Protein AF-A0AA42N8L0-F1 (afdb_monomer_lite)

pLDDT: mean 83.4, std 18.43, range [41.28, 97.81]

Sequence (84 aa):
MKKPTAADKANVLSFCFVALTAFSENALSPTQKRWARERAENCLWALGIPEYKTDGATYTARELEEIMTTLDLEATKLLTEGKR

Secondary structure (DSSP, 8-state):
-PPPPHHHHHHHHHHHHHHHHHHHHH-SSHHHHHHHHHHHHHHHHHHT--EEE-SS-EEE-----S------HHHHHHHHHTT-

Structure (mmCIF, N/CA/C/O backbone):
data_AF-A0AA42N8L0-F1
#
_entry.id   AF-A0AA42N8L0-F1
#
loop_
_atom_site.group_PDB
_atom_site.id
_atom_site.type_symbol
_atom_site.label_atom_id
_atom_site.label_alt_id
_atom_site.label_comp_id
_atom_site.label_asym_id
_atom_site.label_entity_id
_atom_site.label_seq_id
_atom_site.pdbx_PDB_ins_code
_atom_site.Cartn_x
_atom_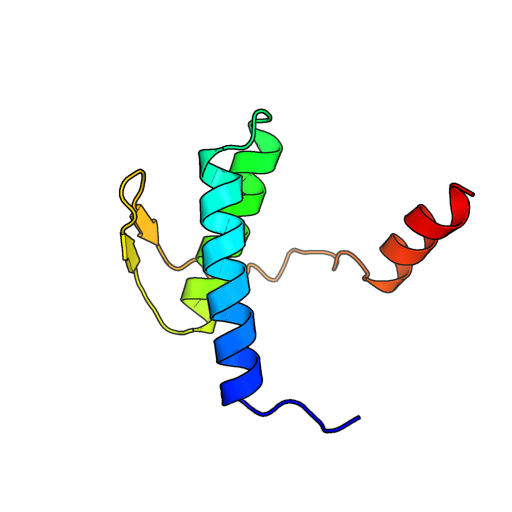site.Cartn_y
_atom_site.Cartn_z
_atom_site.occupancy
_atom_site.B_iso_or_equiv
_atom_site.auth_seq_id
_atom_site.auth_comp_id
_atom_site.auth_asym_id
_atom_site.auth_atom_id
_atom_site.pdbx_PDB_model_num
ATOM 1 N N . MET A 1 1 ? -28.254 0.232 -2.709 1.00 76.06 1 MET A N 1
ATOM 2 C CA . MET A 1 1 ? -26.964 -0.218 -2.129 1.00 76.06 1 MET A CA 1
ATOM 3 C C . MET A 1 1 ? -26.800 0.356 -0.730 1.00 76.06 1 MET A C 1
ATOM 5 O O . MET A 1 1 ? -27.190 1.498 -0.515 1.00 76.06 1 MET A O 1
ATOM 9 N N . LYS A 1 2 ? -26.237 -0.413 0.212 1.00 86.69 2 LYS A N 1
ATOM 10 C CA . LYS A 1 2 ? -25.861 0.093 1.544 1.00 86.69 2 LYS A CA 1
ATOM 11 C C . LYS A 1 2 ? -24.616 0.982 1.417 1.00 86.69 2 LYS A C 1
ATOM 13 O O . LYS A 1 2 ? -23.738 0.681 0.612 1.00 86.69 2 LYS A O 1
ATOM 18 N N . LYS A 1 3 ? -24.539 2.064 2.199 1.00 92.81 3 LYS A N 1
ATOM 19 C CA . LYS A 1 3 ? -23.320 2.884 2.285 1.00 92.81 3 LYS A CA 1
ATOM 20 C C . LYS A 1 3 ? -22.203 2.080 2.977 1.00 92.81 3 LYS A C 1
ATOM 22 O O . LYS A 1 3 ? -22.493 1.458 4.002 1.00 92.81 3 LYS A O 1
ATOM 27 N N . PRO A 1 4 ? -20.963 2.093 2.457 1.00 93.69 4 PRO A N 1
ATOM 28 C CA . PRO A 1 4 ? -19.854 1.375 3.073 1.00 93.69 4 PRO A CA 1
ATOM 29 C C . PRO A 1 4 ? -19.476 2.004 4.416 1.00 93.69 4 PRO A C 1
ATOM 31 O O . PRO A 1 4 ? -19.393 3.230 4.547 1.00 93.69 4 PRO A O 1
ATOM 34 N N . THR A 1 5 ? -19.239 1.153 5.408 1.00 96.50 5 THR A N 1
ATOM 35 C CA . THR A 1 5 ? -18.727 1.531 6.728 1.00 96.50 5 THR A CA 1
ATOM 36 C C . THR A 1 5 ? -17.224 1.826 6.677 1.00 96.50 5 THR A C 1
ATOM 38 O O . THR A 1 5 ? -16.556 1.565 5.675 1.00 96.50 5 THR A O 1
ATOM 41 N N . ALA A 1 6 ? -16.664 2.364 7.764 1.00 94.12 6 ALA A N 1
ATOM 42 C CA . ALA A 1 6 ? -15.214 2.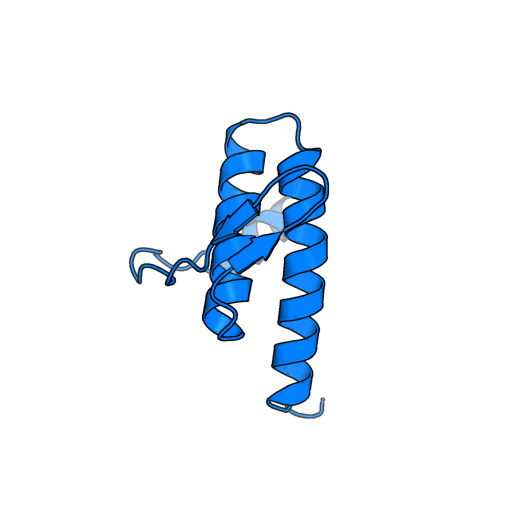532 7.886 1.00 94.12 6 ALA A CA 1
ATOM 43 C C . ALA A 1 6 ? -14.470 1.185 7.790 1.00 94.12 6 ALA A C 1
ATOM 45 O O . ALA A 1 6 ? -13.453 1.103 7.109 1.00 94.12 6 ALA A O 1
ATOM 46 N N . ALA A 1 7 ? -15.024 0.125 8.391 1.00 95.12 7 ALA A N 1
ATOM 47 C CA . ALA A 1 7 ? -14.475 -1.226 8.300 1.00 95.12 7 ALA A CA 1
ATOM 48 C C . ALA A 1 7 ? -14.519 -1.771 6.863 1.00 95.12 7 ALA A C 1
ATOM 50 O O . ALA A 1 7 ? -13.538 -2.340 6.396 1.00 95.12 7 ALA A O 1
ATOM 51 N N . ASP A 1 8 ? -15.612 -1.532 6.130 1.00 95.50 8 ASP A N 1
ATOM 52 C CA . ASP A 1 8 ? -15.705 -1.935 4.720 1.00 95.50 8 ASP A CA 1
ATOM 53 C C . ASP A 1 8 ? -14.624 -1.246 3.875 1.00 95.50 8 ASP A C 1
ATOM 55 O O . ASP A 1 8 ? -13.962 -1.888 3.064 1.00 95.50 8 ASP A O 1
ATOM 59 N N . LYS A 1 9 ? -14.400 0.057 4.094 1.00 95.44 9 LYS A N 1
ATOM 60 C CA . LYS A 1 9 ? -13.351 0.818 3.398 1.00 95.44 9 LYS A CA 1
ATOM 61 C C . LYS A 1 9 ? -11.952 0.315 3.744 1.00 95.44 9 LYS A C 1
ATOM 63 O O . LYS A 1 9 ? -11.142 0.146 2.840 1.00 95.44 9 LYS A O 1
ATOM 68 N N . ALA A 1 10 ? -11.684 0.054 5.023 1.00 95.88 10 ALA A N 1
ATOM 69 C CA . ALA A 1 10 ? -10.406 -0.494 5.466 1.00 95.88 10 ALA A CA 1
ATOM 70 C C . ALA A 1 10 ? -10.141 -1.865 4.827 1.00 95.88 10 ALA A C 1
ATOM 72 O O . ALA A 1 10 ? -9.066 -2.088 4.284 1.00 95.88 10 ALA A O 1
ATOM 73 N N . ASN A 1 11 ? -11.144 -2.746 4.788 1.00 96.44 11 ASN A N 1
ATOM 74 C CA . ASN A 1 11 ? -11.020 -4.045 4.127 1.00 96.44 11 ASN A CA 1
ATOM 75 C C . ASN A 1 11 ? -10.707 -3.897 2.636 1.00 96.44 11 ASN A C 1
ATOM 77 O O . ASN A 1 11 ? -9.801 -4.556 2.134 1.00 96.44 11 ASN A O 1
ATOM 81 N N . VAL A 1 12 ? -11.411 -3.006 1.931 1.00 96.75 12 VAL A N 1
ATOM 82 C CA . VAL A 1 12 ? -11.133 -2.728 0.514 1.00 96.75 12 VAL A CA 1
ATOM 83 C C . VAL A 1 12 ? -9.703 -2.221 0.321 1.00 96.75 12 VAL A C 1
ATOM 85 O O . VAL A 1 12 ? -9.009 -2.719 -0.559 1.00 96.75 12 VAL A O 1
ATOM 88 N N . LEU A 1 13 ? -9.233 -1.284 1.150 1.00 96.69 13 LEU A N 1
ATOM 89 C CA . LEU A 1 13 ? -7.860 -0.775 1.076 1.00 96.69 13 LEU A CA 1
ATOM 90 C C . LEU A 1 13 ? -6.821 -1.869 1.349 1.00 96.69 13 LEU A C 1
ATOM 92 O O . LEU A 1 13 ? -5.817 -1.927 0.644 1.00 96.69 13 LEU A O 1
ATOM 96 N N . SER A 1 14 ? -7.079 -2.771 2.298 1.00 96.31 14 SER A N 1
ATOM 97 C CA . SER A 1 14 ? -6.219 -3.930 2.558 1.00 96.31 14 SER A CA 1
ATOM 98 C C . SER A 1 14 ? -6.140 -4.867 1.350 1.00 96.31 14 SER A C 1
ATOM 100 O O . SER A 1 14 ? -5.052 -5.298 0.975 1.00 96.31 14 SER A O 1
ATOM 102 N N . PHE A 1 15 ? -7.267 -5.147 0.687 1.00 96.44 15 PHE A N 1
ATOM 103 C CA . PHE A 1 15 ? -7.268 -5.943 -0.545 1.00 96.44 15 PHE A CA 1
ATOM 104 C C . PHE A 1 15 ? -6.541 -5.232 -1.693 1.00 96.44 15 PHE A C 1
ATOM 106 O O . PHE A 1 15 ? -5.758 -5.863 -2.404 1.00 96.44 15 PHE A O 1
ATOM 113 N N . CYS A 1 16 ? -6.757 -3.924 -1.857 1.00 97.00 16 CYS A N 1
ATOM 114 C CA . CYS A 1 16 ? -6.046 -3.120 -2.848 1.00 97.00 16 CYS A CA 1
ATOM 115 C C . CYS A 1 16 ? -4.538 -3.140 -2.601 1.00 97.00 16 CYS A C 1
ATOM 117 O O . CYS A 1 16 ? -3.784 -3.331 -3.549 1.00 97.00 16 CYS A O 1
ATOM 119 N N . PHE A 1 17 ? -4.102 -2.999 -1.348 1.00 96.81 17 PHE A N 1
ATOM 120 C CA . PHE A 1 17 ? -2.696 -3.091 -0.977 1.00 96.81 17 PHE A CA 1
ATOM 121 C C . PHE A 1 17 ? -2.084 -4.412 -1.456 1.00 96.81 17 PHE A C 1
ATOM 123 O O . PHE A 1 17 ? -1.123 -4.380 -2.218 1.00 96.81 17 PHE A O 1
ATOM 130 N N . VAL A 1 18 ? -2.688 -5.553 -1.106 1.00 95.62 18 VAL A N 1
ATOM 131 C CA . VAL A 1 18 ? -2.196 -6.886 -1.506 1.00 95.62 18 VAL A CA 1
ATOM 132 C C . VAL A 1 18 ? -2.130 -7.045 -3.030 1.00 95.62 18 VAL A C 1
ATOM 134 O O . VAL A 1 18 ? -1.169 -7.597 -3.562 1.00 95.62 18 VAL A O 1
ATOM 137 N N . ALA A 1 19 ? -3.133 -6.556 -3.760 1.00 95.19 19 ALA A N 1
ATOM 138 C CA . ALA A 1 19 ? -3.118 -6.623 -5.219 1.00 95.19 19 ALA A CA 1
ATOM 139 C C . ALA A 1 19 ? -2.013 -5.736 -5.823 1.00 95.19 19 ALA A C 1
ATOM 141 O O . ALA A 1 19 ? -1.322 -6.138 -6.759 1.00 95.19 19 ALA A O 1
ATOM 142 N N . LEU A 1 20 ? -1.832 -4.527 -5.290 1.00 95.88 20 LEU A N 1
ATOM 143 C CA . LEU A 1 20 ? -0.865 -3.550 -5.786 1.00 95.88 20 LEU A CA 1
ATOM 144 C C . LEU A 1 20 ? 0.583 -3.947 -5.480 1.00 95.88 20 LEU A C 1
ATOM 146 O O . LEU A 1 20 ? 1.445 -3.721 -6.329 1.00 95.88 20 LEU A O 1
ATOM 150 N N . THR A 1 21 ? 0.862 -4.581 -4.337 1.00 95.38 21 THR A N 1
ATOM 151 C CA . THR A 1 21 ? 2.191 -5.152 -4.061 1.00 95.38 21 THR A CA 1
ATOM 152 C C . THR A 1 21 ? 2.515 -6.269 -5.052 1.00 95.38 21 THR A C 1
ATOM 154 O O . THR A 1 21 ? 3.565 -6.231 -5.695 1.00 95.38 21 THR A O 1
ATOM 157 N N . ALA A 1 22 ? 1.567 -7.181 -5.297 1.00 93.00 22 ALA A N 1
ATOM 158 C CA . ALA A 1 22 ? 1.727 -8.235 -6.295 1.00 93.00 22 ALA A CA 1
ATOM 159 C C . ALA A 1 22 ? 1.983 -7.664 -7.704 1.00 93.00 22 ALA A C 1
ATOM 161 O O . ALA A 1 22 ? 2.885 -8.128 -8.404 1.00 93.00 22 ALA A O 1
ATOM 162 N N . PHE A 1 23 ? 1.252 -6.623 -8.120 1.00 92.44 23 PHE A N 1
ATOM 163 C CA . PHE A 1 23 ? 1.507 -5.950 -9.398 1.00 92.44 23 PHE A CA 1
ATOM 164 C C . PHE A 1 23 ? 2.864 -5.244 -9.437 1.00 92.44 23 PHE A C 1
ATOM 166 O O . PHE A 1 23 ? 3.563 -5.332 -10.444 1.00 92.44 23 PHE A O 1
ATOM 173 N N . SER A 1 24 ? 3.253 -4.562 -8.361 1.00 92.62 24 SER A N 1
ATOM 174 C CA . SER A 1 24 ? 4.546 -3.879 -8.249 1.00 92.62 24 SER A CA 1
ATOM 175 C C . SER A 1 24 ? 5.718 -4.847 -8.436 1.00 92.62 24 SER A C 1
ATOM 177 O O . SER A 1 24 ? 6.682 -4.542 -9.141 1.00 92.62 24 SER A O 1
ATOM 179 N N . GLU A 1 25 ? 5.614 -6.041 -7.860 1.00 90.00 25 GLU A N 1
ATOM 180 C CA . GLU A 1 25 ? 6.670 -7.054 -7.908 1.00 90.00 25 GLU A CA 1
ATOM 181 C C . GLU A 1 25 ? 6.738 -7.780 -9.258 1.00 90.00 25 GLU A C 1
ATOM 183 O O . GLU A 1 25 ? 7.830 -8.110 -9.723 1.00 90.00 25 GLU A O 1
ATOM 188 N N . ASN A 1 26 ? 5.597 -7.960 -9.931 1.00 90.38 26 ASN A N 1
ATOM 189 C CA . ASN A 1 26 ? 5.501 -8.810 -11.122 1.00 90.38 26 ASN A CA 1
ATOM 190 C C . ASN A 1 26 ? 5.325 -8.054 -12.451 1.00 90.38 26 ASN A C 1
ATOM 192 O O . ASN A 1 26 ? 5.453 -8.661 -13.515 1.00 90.38 26 ASN A O 1
ATOM 196 N N . ALA A 1 27 ? 5.031 -6.749 -12.447 1.00 89.44 27 ALA A N 1
ATOM 197 C CA . ALA A 1 27 ? 4.854 -5.994 -13.690 1.00 89.44 27 ALA A CA 1
ATOM 198 C C . ALA A 1 27 ? 6.154 -5.928 -14.509 1.00 89.44 27 ALA A C 1
ATOM 200 O O . ALA A 1 27 ? 7.246 -5.855 -13.961 1.00 89.44 27 ALA A O 1
ATOM 201 N N . LEU A 1 28 ? 6.059 -5.901 -15.839 1.00 81.19 28 LEU A N 1
ATOM 202 C CA . LEU A 1 28 ? 7.245 -5.809 -16.705 1.00 81.19 28 LEU A CA 1
ATOM 203 C C . LEU A 1 28 ? 7.659 -4.358 -16.985 1.00 81.19 28 LEU A C 1
ATOM 205 O O . LEU A 1 28 ? 8.842 -4.072 -17.159 1.00 81.19 28 LEU A O 1
ATOM 209 N N . SER A 1 29 ? 6.702 -3.425 -17.007 1.00 87.25 29 SER A N 1
ATOM 210 C CA . SER A 1 29 ? 6.983 -2.010 -17.264 1.00 87.25 29 SER A CA 1
ATOM 211 C C . SER A 1 29 ? 7.463 -1.292 -15.996 1.00 87.25 29 SER A C 1
ATOM 213 O O . SER A 1 29 ? 6.747 -1.312 -14.989 1.00 87.25 29 SER A O 1
ATOM 215 N N . PRO A 1 30 ? 8.597 -0.565 -16.038 1.00 84.44 30 PRO A N 1
ATOM 216 C CA . PRO A 1 30 ? 9.059 0.256 -14.916 1.00 84.44 30 PRO A CA 1
ATOM 217 C C . PRO A 1 30 ? 8.009 1.261 -14.423 1.00 84.44 30 PRO A C 1
ATOM 219 O O . PRO A 1 30 ? 7.876 1.486 -13.221 1.00 84.44 30 PRO A O 1
ATOM 222 N N . THR A 1 31 ? 7.216 1.828 -15.337 1.00 84.31 31 THR A N 1
ATOM 223 C CA . THR A 1 31 ? 6.137 2.764 -14.993 1.00 84.31 31 THR A CA 1
ATOM 224 C C . THR A 1 31 ? 5.023 2.080 -14.207 1.00 84.31 31 THR A C 1
ATOM 226 O O . THR A 1 31 ? 4.565 2.622 -13.205 1.00 84.31 31 THR A O 1
ATOM 229 N N . GLN A 1 32 ? 4.611 0.878 -14.624 1.00 82.88 32 GLN A N 1
ATOM 230 C CA . GLN A 1 32 ? 3.577 0.107 -13.927 1.00 82.88 32 GLN A CA 1
AT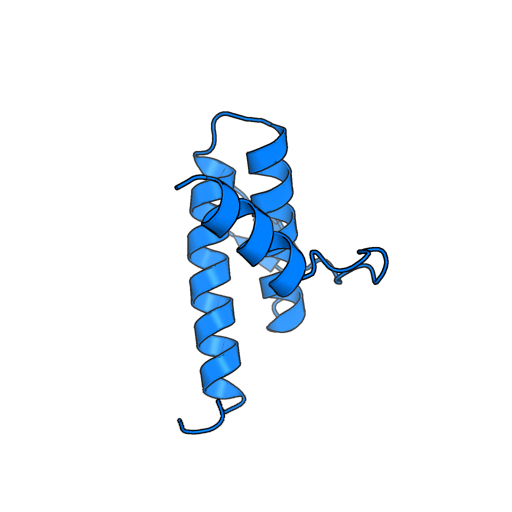OM 231 C C . GLN A 1 32 ? 4.044 -0.311 -12.533 1.00 82.88 32 GLN A C 1
ATOM 233 O O . GLN A 1 32 ? 3.282 -0.158 -11.581 1.00 82.88 32 GLN A O 1
ATOM 238 N N . LYS A 1 33 ? 5.304 -0.756 -12.402 1.00 91.06 33 LYS A N 1
ATOM 239 C CA . LYS A 1 33 ? 5.907 -1.058 -11.097 1.00 91.06 33 LYS A CA 1
ATOM 240 C C . LYS A 1 33 ? 5.840 0.146 -10.163 1.00 91.06 33 LYS A C 1
ATOM 242 O O . LYS A 1 33 ? 5.328 0.032 -9.055 1.00 91.06 33 LYS A O 1
ATOM 247 N N . ARG A 1 34 ? 6.308 1.311 -10.632 1.00 89.69 34 ARG A N 1
ATOM 248 C CA . ARG A 1 34 ? 6.313 2.551 -9.843 1.00 89.69 34 ARG A CA 1
ATOM 249 C C . ARG A 1 34 ? 4.906 2.931 -9.391 1.00 89.69 34 ARG A C 1
ATOM 251 O O . ARG A 1 34 ? 4.698 3.146 -8.207 1.00 89.69 34 ARG A O 1
ATOM 258 N N . TRP A 1 35 ? 3.940 2.974 -10.304 1.00 90.06 35 TRP A N 1
ATOM 259 C CA . TRP A 1 35 ? 2.573 3.364 -9.954 1.00 90.06 35 TRP A CA 1
ATOM 260 C C . TRP A 1 35 ? 1.900 2.375 -9.007 1.00 90.06 35 TRP A C 1
ATOM 262 O O .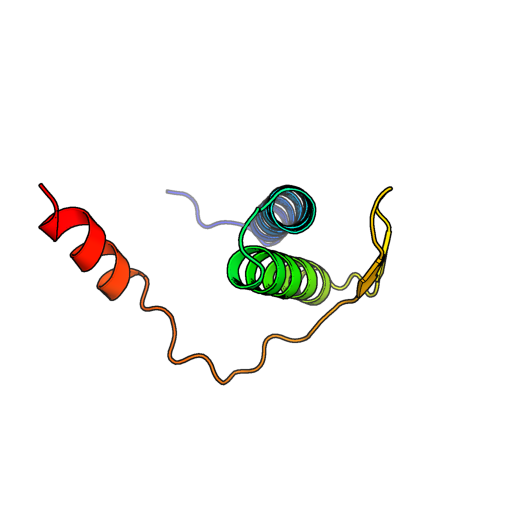 TRP A 1 35 ? 1.255 2.798 -8.052 1.00 90.06 35 TRP A O 1
ATOM 272 N N . ALA A 1 36 ? 2.055 1.070 -9.240 1.00 92.62 36 ALA A N 1
ATOM 273 C CA . ALA A 1 36 ? 1.503 0.058 -8.347 1.00 92.62 36 ALA A CA 1
ATOM 274 C C . ALA A 1 36 ? 2.089 0.198 -6.936 1.00 92.62 36 ALA A C 1
ATOM 276 O O . ALA A 1 36 ? 1.344 0.219 -5.957 1.00 92.62 36 ALA A O 1
ATOM 277 N N . ARG A 1 37 ? 3.407 0.406 -6.843 1.00 95.06 37 ARG A N 1
ATOM 278 C CA . ARG A 1 37 ? 4.089 0.658 -5.577 1.00 95.06 37 ARG A CA 1
ATOM 279 C C . ARG A 1 37 ? 3.559 1.901 -4.867 1.00 95.06 37 ARG A C 1
ATOM 281 O O . ARG A 1 37 ? 3.147 1.796 -3.719 1.00 95.06 37 ARG A O 1
ATOM 288 N N . GLU A 1 38 ? 3.520 3.046 -5.542 1.00 94.62 38 GLU A N 1
ATOM 289 C CA . GLU A 1 38 ? 3.052 4.307 -4.949 1.00 94.62 38 GLU A CA 1
ATOM 290 C C . GLU A 1 38 ? 1.622 4.179 -4.407 1.00 94.62 38 GLU A C 1
ATOM 292 O O . GLU A 1 38 ? 1.316 4.660 -3.317 1.00 94.62 38 GLU A O 1
ATOM 297 N N . ARG A 1 39 ? 0.739 3.469 -5.123 1.00 95.00 39 ARG A N 1
ATOM 298 C CA . ARG A 1 39 ? -0.636 3.239 -4.656 1.00 95.00 39 ARG A CA 1
ATOM 299 C C . ARG A 1 39 ? -0.713 2.250 -3.496 1.00 95.00 39 ARG A C 1
ATOM 301 O O . ARG A 1 39 ? -1.563 2.438 -2.626 1.00 95.00 39 ARG A O 1
ATOM 308 N N . ALA A 1 40 ? 0.162 1.246 -3.434 1.00 96.50 40 ALA A N 1
ATOM 309 C CA . ALA A 1 40 ? 0.278 0.381 -2.260 1.00 96.50 40 ALA A CA 1
ATOM 310 C C . ALA A 1 40 ? 0.717 1.192 -1.026 1.00 96.50 40 ALA A C 1
ATOM 312 O O . ALA A 1 40 ? 0.107 1.094 0.037 1.00 96.50 40 ALA A O 1
ATOM 313 N N . GLU A 1 41 ? 1.710 2.068 -1.184 1.00 97.06 41 GLU A N 1
ATOM 314 C CA . GLU A 1 41 ? 2.198 2.965 -0.128 1.00 97.06 41 GLU A CA 1
ATOM 315 C C . GLU A 1 41 ? 1.113 3.956 0.343 1.00 97.06 41 GLU A C 1
ATOM 317 O O . GLU A 1 41 ? 1.006 4.232 1.540 1.00 97.06 41 GLU A O 1
ATOM 322 N N . ASN A 1 42 ? 0.239 4.428 -0.555 1.00 96.44 42 ASN A N 1
ATOM 323 C CA . ASN A 1 42 ? -0.924 5.236 -0.167 1.00 96.44 42 ASN A CA 1
ATOM 324 C C . ASN A 1 42 ? -1.987 4.432 0.595 1.00 96.44 42 ASN A C 1
ATOM 326 O O . ASN A 1 42 ? -2.627 4.976 1.493 1.00 96.44 42 ASN A O 1
ATOM 330 N N . CYS A 1 43 ? -2.186 3.149 0.266 1.00 97.19 43 CYS A N 1
ATOM 331 C CA . CYS A 1 43 ? -3.093 2.288 1.031 1.00 97.19 43 CYS A CA 1
ATOM 332 C C . CYS A 1 43 ? -2.597 2.126 2.474 1.00 97.19 43 CYS A C 1
ATOM 334 O O . CYS A 1 43 ? -3.396 2.226 3.400 1.00 97.19 43 CYS A O 1
ATOM 336 N N . LEU A 1 44 ? -1.285 1.945 2.670 1.00 97.62 44 LEU A N 1
ATOM 337 C CA . LEU A 1 44 ? -0.671 1.892 4.001 1.00 97.62 44 LEU A CA 1
ATOM 338 C C . LEU A 1 44 ? -0.894 3.186 4.787 1.00 97.62 44 LEU A C 1
ATOM 340 O O . LEU A 1 44 ? -1.346 3.134 5.931 1.00 97.62 44 LEU A O 1
ATOM 344 N N . TRP A 1 45 ? -0.666 4.341 4.154 1.00 97.25 45 TRP A N 1
ATOM 345 C CA . TRP A 1 45 ? -0.946 5.641 4.767 1.00 97.25 45 TRP A CA 1
ATOM 346 C C . TRP A 1 45 ? -2.421 5.784 5.170 1.00 97.25 45 TRP A C 1
ATOM 348 O O . TRP A 1 45 ? -2.712 6.107 6.320 1.00 97.25 45 TRP A O 1
ATOM 358 N N . ALA A 1 46 ? -3.356 5.457 4.272 1.00 96.19 46 ALA A N 1
ATOM 359 C CA . ALA A 1 46 ? -4.793 5.548 4.537 1.00 96.19 46 ALA A CA 1
ATOM 360 C C . ALA A 1 46 ? -5.276 4.584 5.641 1.00 96.19 46 ALA A C 1
ATOM 362 O O . ALA A 1 46 ? -6.269 4.860 6.313 1.00 96.19 46 ALA A O 1
ATOM 363 N N . LEU A 1 47 ? -4.581 3.459 5.831 1.00 96.44 47 LEU A N 1
ATOM 364 C CA . LEU A 1 47 ? -4.833 2.489 6.899 1.00 96.44 47 LEU A CA 1
ATOM 365 C C . LEU A 1 47 ? -4.124 2.838 8.220 1.00 96.44 47 LEU A C 1
ATOM 367 O O . LEU A 1 47 ? -4.366 2.170 9.223 1.00 96.44 47 LEU A O 1
ATOM 371 N N . GLY A 1 48 ? -3.255 3.854 8.242 1.00 96.56 48 GLY A N 1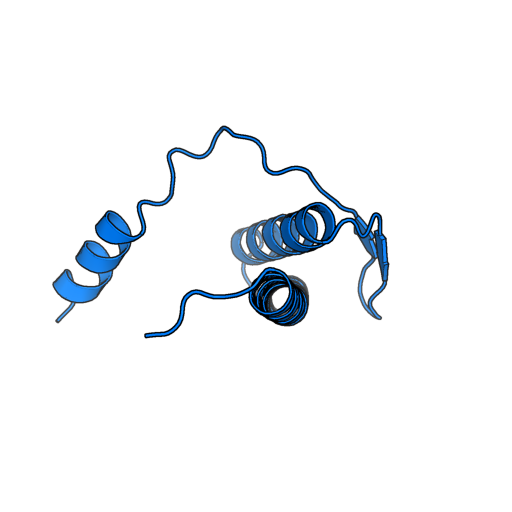
ATOM 372 C CA . GLY A 1 48 ? -2.446 4.205 9.413 1.00 96.56 48 GLY A CA 1
ATOM 373 C C . GLY A 1 48 ? -1.327 3.203 9.719 1.00 96.56 48 GLY A C 1
ATOM 374 O O . GLY A 1 48 ? -0.897 3.094 10.866 1.00 96.56 48 GLY A O 1
ATOM 375 N N . ILE A 1 49 ? -0.861 2.452 8.716 1.00 97.25 49 ILE A N 1
ATOM 376 C CA . ILE A 1 49 ? 0.201 1.448 8.852 1.00 97.25 49 ILE A CA 1
ATOM 377 C C . ILE A 1 49 ? 1.508 2.061 8.335 1.00 97.25 49 ILE A C 1
ATOM 379 O O . ILE A 1 49 ? 1.605 2.299 7.139 1.00 97.25 49 ILE A O 1
ATOM 383 N N . PRO A 1 50 ? 2.526 2.313 9.176 1.00 97.06 50 PRO A N 1
ATOM 384 C CA . PRO A 1 50 ? 3.718 3.057 8.756 1.00 97.06 50 PRO A CA 1
ATOM 385 C C . PRO A 1 50 ? 4.624 2.280 7.790 1.00 97.06 50 PRO A C 1
ATOM 387 O O . PRO A 1 50 ? 5.238 2.870 6.902 1.00 97.06 50 PRO A O 1
ATOM 390 N N . GLU A 1 51 ? 4.717 0.962 7.952 1.00 97.44 51 GLU A N 1
ATOM 391 C CA . GLU A 1 51 ? 5.576 0.097 7.146 1.00 97.44 51 GLU A CA 1
ATOM 392 C C . GLU A 1 51 ? 4.964 -1.303 7.037 1.00 97.44 51 GLU A C 1
ATOM 394 O O . GLU A 1 51 ? 4.361 -1.803 7.989 1.00 97.44 51 GLU A O 1
ATOM 399 N N . TYR A 1 52 ? 5.153 -1.947 5.887 1.00 96.56 52 TYR A N 1
ATOM 400 C CA . TYR A 1 52 ? 4.822 -3.350 5.674 1.00 96.56 52 TYR A CA 1
ATOM 401 C C . TYR A 1 52 ? 5.922 -4.058 4.879 1.00 96.56 52 TYR A C 1
ATOM 403 O O . TYR A 1 52 ? 6.380 -3.561 3.847 1.00 96.56 52 TYR A O 1
ATOM 411 N N . LYS A 1 53 ? 6.326 -5.246 5.339 1.00 95.94 53 LYS A N 1
ATOM 412 C CA . LYS A 1 53 ? 7.335 -6.079 4.675 1.00 95.94 53 LYS A CA 1
ATOM 413 C C . LYS A 1 53 ? 6.673 -7.244 3.955 1.00 95.94 53 LYS A C 1
ATOM 415 O O . LYS A 1 53 ? 5.862 -7.958 4.534 1.00 95.94 53 LYS A O 1
ATOM 420 N N . THR A 1 54 ? 7.056 -7.420 2.702 1.00 89.69 54 THR A N 1
ATOM 421 C CA . THR A 1 54 ? 6.779 -8.606 1.885 1.00 89.69 54 THR A CA 1
ATOM 422 C C . THR A 1 54 ? 8.065 -9.418 1.745 1.00 89.69 54 THR A C 1
ATOM 424 O O . THR A 1 54 ? 9.137 -8.954 2.144 1.00 89.69 54 THR A O 1
ATOM 427 N N . ASP A 1 55 ? 7.984 -10.591 1.123 1.00 87.38 55 ASP A N 1
ATOM 428 C CA . ASP A 1 55 ? 9.169 -11.400 0.822 1.00 87.38 55 ASP A CA 1
ATOM 429 C C . ASP A 1 55 ? 10.130 -10.694 -0.156 1.00 87.38 55 ASP A C 1
ATOM 431 O O . ASP A 1 55 ? 11.338 -10.922 -0.111 1.00 87.38 55 ASP A O 1
ATOM 435 N N . GLY A 1 56 ? 9.609 -9.823 -1.033 1.00 85.62 56 GLY A N 1
ATOM 436 C CA . GLY A 1 56 ? 10.383 -9.156 -2.086 1.00 85.62 56 GLY A CA 1
ATOM 437 C C . GLY A 1 56 ? 10.774 -7.703 -1.802 1.00 85.62 56 GLY A C 1
ATOM 438 O O . GLY A 1 56 ? 11.708 -7.192 -2.422 1.00 85.62 56 GLY A O 1
ATOM 439 N N . ALA A 1 57 ? 10.069 -7.011 -0.901 1.00 92.12 57 ALA A N 1
ATOM 440 C CA . ALA A 1 57 ? 10.265 -5.582 -0.655 1.00 92.12 57 ALA A CA 1
ATOM 441 C C . ALA A 1 57 ? 9.673 -5.086 0.676 1.00 92.12 57 ALA A C 1
ATOM 443 O O . ALA A 1 57 ? 8.697 -5.623 1.203 1.00 92.12 57 ALA A O 1
ATOM 444 N N . THR A 1 58 ? 10.204 -3.961 1.153 1.00 96.50 58 THR A N 1
ATOM 445 C CA . THR A 1 58 ? 9.574 -3.132 2.189 1.00 96.50 58 THR A CA 1
ATOM 446 C C . THR A 1 58 ? 8.779 -2.008 1.524 1.00 96.50 58 THR A C 1
ATOM 448 O O . THR A 1 58 ? 9.281 -1.344 0.612 1.00 96.50 58 THR A O 1
ATOM 451 N N . TYR A 1 59 ? 7.547 -1.789 1.973 1.00 96.25 59 TYR A N 1
ATOM 452 C CA . TYR A 1 59 ? 6.677 -0.683 1.577 1.00 96.25 59 TYR A CA 1
ATOM 453 C C . TYR A 1 59 ? 6.496 0.254 2.771 1.00 96.25 59 TYR A C 1
ATOM 455 O O . TYR A 1 59 ? 6.185 -0.199 3.871 1.00 96.25 59 TYR A O 1
ATOM 463 N N . THR A 1 60 ? 6.677 1.552 2.553 1.00 97.81 60 THR A N 1
ATOM 464 C CA . THR A 1 60 ? 6.565 2.584 3.592 1.00 97.81 60 THR A CA 1
ATOM 465 C C . THR A 1 60 ? 5.376 3.470 3.267 1.00 97.81 60 THR A C 1
ATOM 467 O O . THR A 1 60 ? 5.182 3.825 2.107 1.00 97.81 60 THR A O 1
ATOM 470 N N . ALA A 1 61 ? 4.567 3.818 4.268 1.00 97.50 61 ALA A N 1
ATOM 471 C CA . ALA A 1 61 ? 3.428 4.703 4.073 1.00 97.50 61 ALA A CA 1
ATOM 472 C C . ALA A 1 61 ? 3.853 6.012 3.403 1.00 97.50 61 ALA A C 1
ATOM 474 O O . ALA A 1 61 ? 4.757 6.703 3.874 1.00 97.50 61 ALA A O 1
ATOM 475 N N . ARG A 1 62 ? 3.156 6.361 2.322 1.00 94.75 62 ARG A N 1
ATOM 476 C CA . ARG A 1 62 ? 3.331 7.623 1.608 1.00 94.75 62 ARG A CA 1
ATOM 477 C C . ARG A 1 62 ? 1.998 8.347 1.579 1.00 94.75 62 ARG A C 1
ATOM 479 O O . ARG A 1 62 ? 1.010 7.796 1.091 1.00 94.75 62 ARG A O 1
ATOM 486 N N . G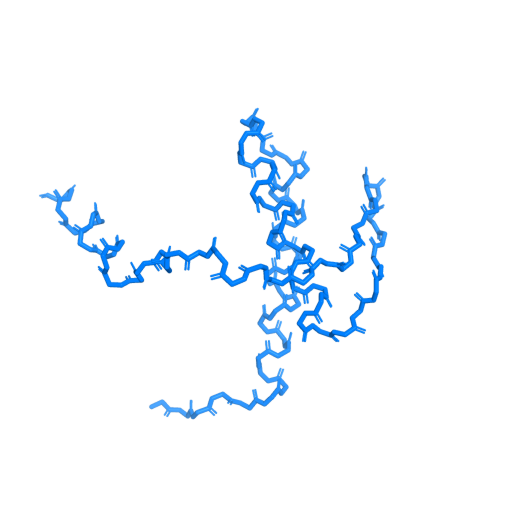LU A 1 63 ? 1.976 9.571 2.092 1.00 93.44 63 GLU A N 1
ATOM 487 C CA . GLU A 1 63 ? 0.803 10.435 1.995 1.00 93.44 63 GLU A CA 1
ATOM 488 C C . GLU A 1 63 ? 0.441 10.679 0.529 1.00 93.44 63 GLU A C 1
ATOM 490 O O . GLU A 1 63 ? 1.309 10.757 -0.347 1.00 93.44 63 GLU A O 1
ATOM 495 N N . LEU A 1 64 ? -0.858 10.735 0.247 1.00 85.00 64 LEU A N 1
ATOM 496 C CA . LEU A 1 64 ? -1.321 11.051 -1.092 1.00 85.00 64 LEU A CA 1
ATOM 497 C C . LEU A 1 64 ? -1.081 12.543 -1.342 1.00 85.00 64 LEU A C 1
ATOM 499 O O . LEU A 1 64 ? -1.799 13.381 -0.809 1.00 85.00 64 LEU A O 1
ATOM 503 N N . GLU A 1 65 ? -0.081 12.873 -2.158 1.00 78.12 65 GLU A N 1
ATOM 504 C CA . GLU A 1 65 ? 0.112 14.247 -2.625 1.00 78.12 65 GLU A CA 1
ATOM 505 C C . GLU A 1 65 ? -1.152 14.710 -3.372 1.00 78.12 65 GLU A C 1
ATOM 507 O O . GLU A 1 65 ? -1.575 14.072 -4.339 1.00 78.12 65 GLU A O 1
ATOM 512 N N . GLU A 1 66 ? -1.747 15.834 -2.949 1.00 59.53 66 GLU A N 1
ATOM 513 C CA . GLU A 1 66 ? -2.960 16.418 -3.558 1.00 59.53 66 GLU A CA 1
ATOM 514 C C . GLU A 1 66 ? -2.773 16.850 -5.027 1.00 59.53 66 GLU A C 1
ATOM 516 O O . GLU A 1 66 ? -3.731 17.232 -5.700 1.00 59.53 66 GLU A O 1
ATOM 521 N N . ILE A 1 67 ? -1.563 16.731 -5.583 1.00 51.75 67 ILE A N 1
ATOM 522 C CA . ILE A 1 67 ? -1.271 16.992 -6.996 1.00 51.75 67 ILE A CA 1
ATOM 523 C C . ILE A 1 67 ? -1.585 15.744 -7.827 1.00 51.75 67 ILE A C 1
ATOM 525 O O . ILE A 1 67 ? -0.751 15.154 -8.510 1.00 51.75 67 ILE A O 1
ATOM 529 N N . MET A 1 68 ? -2.843 15.345 -7.800 1.00 48.94 68 MET A N 1
ATOM 530 C CA . MET A 1 68 ? -3.429 14.626 -8.908 1.00 48.94 68 MET A CA 1
ATOM 531 C C . MET A 1 68 ? -4.638 15.442 -9.306 1.00 48.94 68 MET A C 1
ATOM 533 O O . MET A 1 68 ? -5.663 15.391 -8.630 1.00 48.94 68 MET A O 1
ATOM 537 N N . THR A 1 69 ? -4.537 16.155 -10.435 1.00 46.78 69 THR A N 1
ATOM 538 C CA . THR A 1 69 ? -5.692 16.278 -11.330 1.00 46.78 69 THR A CA 1
ATOM 539 C C . THR A 1 69 ? -6.272 14.885 -11.382 1.00 46.78 69 THR A C 1
ATOM 541 O O . THR A 1 69 ? -5.638 13.967 -11.913 1.00 46.78 69 THR A O 1
ATOM 544 N N . THR A 1 70 ? -7.353 14.710 -10.634 1.00 49.59 70 THR A N 1
ATOM 545 C CA . THR A 1 70 ? -7.943 13.424 -10.335 1.00 49.59 70 THR A CA 1
ATOM 546 C C . THR A 1 70 ? -8.053 12.727 -11.675 1.00 49.59 70 THR A C 1
ATOM 548 O O . THR A 1 70 ? -8.509 13.338 -12.643 1.00 49.59 70 THR A O 1
ATOM 551 N N . LEU A 1 71 ? -7.542 11.500 -11.772 1.00 52.69 71 LEU A N 1
ATOM 552 C CA . LEU A 1 71 ? -7.973 10.608 -12.834 1.00 52.69 71 LEU A CA 1
ATOM 553 C C . LEU A 1 71 ? -9.485 10.562 -12.668 1.00 52.69 71 LEU A C 1
ATOM 555 O O . LEU A 1 71 ? -9.986 9.893 -11.766 1.00 52.69 71 LEU A O 1
ATOM 559 N N . ASP A 1 72 ? -10.173 11.415 -13.422 1.00 49.84 72 ASP A N 1
ATOM 560 C CA . ASP A 1 72 ? -11.604 11.549 -13.333 1.00 49.84 72 ASP A CA 1
ATOM 561 C C . ASP A 1 72 ? -12.127 10.177 -13.736 1.00 49.84 72 ASP A C 1
ATOM 563 O O . ASP A 1 72 ? -11.918 9.687 -14.853 1.00 49.84 72 ASP A O 1
ATOM 567 N N . LEU A 1 73 ? -12.682 9.493 -12.742 1.00 53.94 73 LEU A N 1
ATOM 568 C CA . LEU A 1 73 ? -13.230 8.160 -12.900 1.00 53.94 73 LEU A CA 1
ATOM 569 C C . LEU A 1 73 ? -14.327 8.168 -13.972 1.00 53.94 73 LEU A C 1
ATOM 571 O O . LEU A 1 73 ? -14.525 7.150 -14.629 1.00 53.94 73 LEU A O 1
ATOM 575 N N . GLU A 1 74 ? -14.985 9.307 -14.211 1.00 53.06 74 GLU A N 1
ATOM 576 C CA . GLU A 1 74 ? -15.897 9.485 -15.340 1.00 53.06 74 GLU A CA 1
ATOM 577 C C . GLU A 1 74 ? -15.145 9.686 -16.664 1.00 53.06 74 GLU A C 1
ATOM 579 O O . GLU A 1 74 ? -15.451 9.012 -17.649 1.00 53.06 74 GLU A O 1
ATOM 584 N N . ALA A 1 75 ? -14.088 10.504 -16.701 1.00 52.75 75 ALA A N 1
ATOM 585 C CA . ALA A 1 75 ? -13.266 10.664 -17.908 1.00 52.75 75 ALA A CA 1
ATOM 586 C C . ALA A 1 75 ? -12.600 9.350 -18.371 1.00 52.75 75 ALA A C 1
ATOM 588 O O . ALA A 1 75 ? -12.429 9.117 -19.568 1.00 52.75 75 ALA A O 1
ATOM 589 N N . THR A 1 76 ? -12.253 8.453 -17.446 1.00 52.94 76 THR A N 1
ATOM 590 C CA . THR A 1 76 ? -11.686 7.133 -17.781 1.00 52.94 76 THR A CA 1
ATOM 591 C C . THR A 1 76 ? -12.722 6.108 -18.238 1.00 52.94 76 THR A C 1
ATOM 593 O O . THR A 1 76 ? -12.393 5.251 -19.065 1.00 52.94 76 THR A O 1
ATOM 596 N N . LYS A 1 77 ? -13.985 6.212 -17.803 1.00 52.28 77 LYS A N 1
ATOM 597 C CA . LYS A 1 77 ? -15.081 5.407 -18.374 1.00 52.28 77 LYS A CA 1
ATOM 598 C C . LYS A 1 77 ? -15.296 5.721 -19.854 1.00 52.28 77 LYS A C 1
ATOM 600 O O . LYS A 1 77 ? -15.372 4.789 -20.654 1.00 52.28 77 LYS A O 1
ATOM 605 N N . LEU A 1 78 ? -15.264 7.002 -20.240 1.00 51.94 78 LEU A N 1
ATOM 606 C CA . LEU A 1 78 ? -15.421 7.431 -21.640 1.00 51.94 78 LEU A CA 1
ATOM 607 C C . LEU A 1 78 ? -14.357 6.826 -22.574 1.00 51.94 78 LEU A C 1
ATOM 609 O O . LEU A 1 78 ? -14.664 6.422 -23.694 1.00 51.94 78 LEU A O 1
ATOM 613 N N . LEU A 1 79 ? -13.114 6.680 -22.102 1.00 53.03 79 LEU A N 1
ATOM 614 C CA . LEU A 1 79 ? -12.032 6.039 -22.865 1.00 53.03 79 LEU A CA 1
ATOM 615 C C . LEU A 1 79 ? -12.216 4.521 -23.036 1.00 53.03 79 LEU A C 1
ATOM 617 O O . LEU A 1 79 ? -11.614 3.923 -23.930 1.00 53.03 79 LEU A O 1
ATOM 621 N N . THR A 1 80 ? -13.025 3.899 -22.180 1.00 46.47 80 THR A N 1
ATOM 622 C CA . THR A 1 80 ? -13.287 2.453 -22.190 1.00 46.47 80 THR A CA 1
ATOM 623 C C . THR A 1 80 ? -14.518 2.118 -23.039 1.00 46.47 80 THR A C 1
ATOM 625 O O . THR A 1 80 ? -14.539 1.093 -23.717 1.00 46.47 80 THR A O 1
ATOM 628 N N . GLU A 1 81 ? -15.515 3.004 -23.064 1.00 52.66 81 GLU A N 1
ATOM 629 C CA . GLU A 1 81 ? -16.733 2.851 -23.871 1.00 52.66 81 GLU A CA 1
ATOM 630 C C . GLU A 1 81 ? -16.538 3.265 -25.339 1.00 52.66 81 GLU A C 1
ATOM 632 O O . GLU A 1 81 ? -17.152 2.673 -26.221 1.00 52.66 81 GLU A O 1
ATOM 637 N N . GLY A 1 82 ? -15.618 4.194 -25.632 1.00 45.69 82 GLY A N 1
ATOM 638 C CA . GLY A 1 82 ? -15.270 4.610 -27.002 1.00 45.69 82 GLY A CA 1
ATOM 639 C C . GLY A 1 82 ? -14.403 3.622 -27.800 1.00 45.69 82 GLY A C 1
ATOM 640 O O . GLY A 1 82 ? -13.949 3.957 -28.891 1.00 45.69 82 GLY A O 1
ATOM 641 N N . LYS A 1 83 ? -14.129 2.427 -27.257 1.00 44.03 83 LYS A N 1
ATOM 642 C CA . LYS A 1 83 ? -13.362 1.348 -27.912 1.00 44.03 83 LYS A CA 1
ATOM 643 C C . LYS A 1 83 ? -14.212 0.122 -28.285 1.00 44.03 83 LYS A C 1
ATOM 645 O O . LYS A 1 83 ? -13.646 -0.949 -28.506 1.00 44.03 83 LYS A O 1
ATOM 650 N N . ARG A 1 84 ? -15.539 0.255 -28.331 1.00 41.28 84 ARG A N 1
ATOM 651 C CA . ARG A 1 84 ? -16.434 -0.759 -28.909 1.00 41.28 84 ARG A CA 1
ATOM 652 C C . ARG A 1 84 ? -16.788 -0.437 -30.350 1.00 41.28 84 ARG A C 1
ATOM 654 O O . ARG A 1 84 ? -17.040 0.753 -30.628 1.00 41.28 84 ARG A O 1
#

Foldseek 3Di:
DDDDDPVNVLVVLVVLLVVLCVQLVPPPDPVSVVVSLLSNLCSCQVNVNQWDDDPVDIHGRDHDDPPDPPPPPVVVVVVVVVPD

Radius of gyration: 14.68 Å; chains: 1; bounding box: 37×28×38 Å